Protein AF-A0A0B7B5N8-F1 (afdb_monomer_lite)

InterPro domains:
  IPR000845 Nucleoside phosphorylase domain [PF01048] (15-84)
  IPR035994 Nucleoside phosphorylase superfamily [G3DSA:3.40.50.1580] (1-90)
  IPR035994 Nucleoside phosphorylase superfamily [SSF53167] (12-86)

Sequence (90 aa):
MDGSFCDYEKADKDDFLKQLYDIGVRNMEMESAGVLAMALRVGIKAAVVCSVIVDRLKSDRPTITMEESSEAQNNSIKLIGRYIKQKLSN

pLDDT: mean 96.37, std 4.74, range [54.22, 98.56]

Secondary structure (DSSP, 8-state):
--SS---S-HHHHHHHHHHHHHTT-----SSHHHHHHHHHHTT------------TTT-SS--S-HHHHHHHHHHHHHHHHHHHHHHH--

Radius of gyration: 16.99 Å; chains: 1; bounding box: 36×31×41 Å

Structure (mmCIF, N/CA/C/O backbone):
data_AF-A0A0B7B5N8-F1
#
_entry.id   AF-A0A0B7B5N8-F1
#
loop_
_atom_site.group_PDB
_atom_site.id
_atom_site.type_symbol
_atom_site.label_atom_id
_atom_site.label_alt_id
_atom_site.label_comp_id
_atom_site.label_asym_id
_atom_site.label_entity_id
_atom_site.label_seq_id
_atom_site.pdbx_PDB_ins_code
_atom_site.Cartn_x
_atom_site.Cartn_y
_atom_site.Cartn_z
_atom_site.occupancy
_atom_site.B_iso_or_equiv
_atom_site.auth_seq_id
_atom_site.auth_comp_id
_atom_site.auth_asym_id
_atom_site.auth_atom_id
_atom_site.pdbx_PDB_model_num
ATOM 1 N N . MET A 1 1 ? 13.001 -6.415 -10.736 1.00 91.06 1 MET A N 1
ATOM 2 C CA . MET A 1 1 ? 14.060 -7.221 -11.371 1.00 91.06 1 MET A CA 1
ATOM 3 C C . MET A 1 1 ? 15.410 -6.743 -10.858 1.00 91.06 1 MET A C 1
ATOM 5 O O . MET A 1 1 ? 16.218 -6.193 -11.595 1.00 91.06 1 MET A O 1
ATOM 9 N N . ASP A 1 2 ? 15.630 -6.884 -9.558 1.00 93.50 2 ASP A N 1
ATOM 10 C CA . ASP A 1 2 ? 16.785 -6.335 -8.841 1.00 93.50 2 ASP A CA 1
ATOM 11 C C . ASP A 1 2 ? 17.227 -7.223 -7.666 1.00 93.50 2 ASP A C 1
ATOM 13 O O . ASP A 1 2 ? 18.082 -6.822 -6.878 1.00 93.50 2 ASP A O 1
ATOM 17 N N . GLY A 1 3 ? 16.661 -8.431 -7.567 1.00 94.19 3 GLY A N 1
ATOM 18 C CA . GLY A 1 3 ? 17.106 -9.477 -6.651 1.00 94.19 3 GLY A CA 1
ATOM 19 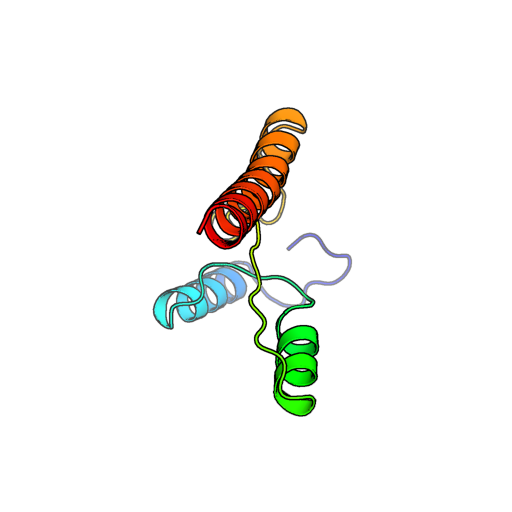C C . GLY A 1 3 ? 18.232 -10.329 -7.244 1.00 94.19 3 GLY A C 1
ATOM 20 O O . GLY A 1 3 ? 18.563 -10.215 -8.422 1.00 94.19 3 GLY A O 1
ATOM 21 N N . SER A 1 4 ? 18.809 -11.212 -6.423 1.00 96.69 4 SER A N 1
ATOM 22 C CA . SER A 1 4 ? 19.902 -12.110 -6.835 1.00 96.69 4 SER A CA 1
ATOM 23 C C . SER A 1 4 ? 19.485 -13.174 -7.856 1.00 96.69 4 SER A C 1
ATOM 25 O O . SER A 1 4 ? 20.330 -13.650 -8.606 1.00 96.69 4 SER A O 1
ATOM 27 N N . PHE A 1 5 ? 18.200 -13.532 -7.885 1.00 97.06 5 PHE A N 1
ATOM 28 C CA . PHE A 1 5 ? 17.605 -14.482 -8.826 1.00 97.06 5 PHE A CA 1
ATOM 29 C C . PHE A 1 5 ? 16.400 -13.828 -9.509 1.00 97.06 5 PHE A C 1
ATOM 31 O O . PHE A 1 5 ? 15.660 -13.077 -8.864 1.00 97.06 5 PHE A O 1
ATOM 38 N N . CYS A 1 6 ? 16.213 -14.086 -10.805 1.00 97.06 6 CYS A N 1
ATOM 39 C CA . CYS A 1 6 ? 15.118 -13.529 -11.598 1.00 97.06 6 CYS A CA 1
ATOM 40 C C . CYS A 1 6 ? 14.846 -14.426 -12.814 1.00 97.06 6 CYS A C 1
ATOM 42 O O . CYS A 1 6 ? 15.494 -14.274 -13.844 1.00 97.06 6 CYS A O 1
ATOM 44 N N . ASP A 1 7 ? 13.884 -15.342 -12.681 1.00 97.00 7 ASP A N 1
ATOM 45 C CA . ASP A 1 7 ? 13.534 -16.339 -13.710 1.00 97.00 7 ASP A CA 1
ATOM 46 C C . ASP A 1 7 ? 12.353 -15.899 -14.603 1.00 97.00 7 ASP A C 1
ATOM 48 O O . ASP A 1 7 ? 11.633 -16.726 -15.156 1.00 97.00 7 ASP A O 1
ATOM 52 N N . TYR A 1 8 ? 12.113 -14.591 -14.700 1.00 97.50 8 TYR A N 1
ATOM 53 C CA . TYR A 1 8 ? 11.062 -13.982 -15.518 1.00 97.50 8 TYR A CA 1
ATOM 54 C C . TYR A 1 8 ? 11.594 -12.730 -16.213 1.00 97.50 8 TYR A C 1
ATOM 56 O O . TYR A 1 8 ? 12.528 -12.089 -15.721 1.00 97.50 8 TYR A O 1
ATOM 64 N N . GLU A 1 9 ? 10.979 -12.363 -17.332 1.00 97.75 9 GLU A N 1
ATOM 65 C CA . GLU A 1 9 ? 11.340 -11.187 -18.113 1.00 97.75 9 GLU A CA 1
ATOM 66 C C . GLU A 1 9 ? 10.559 -9.949 -17.667 1.00 97.75 9 GLU A C 1
ATOM 68 O O . GLU A 1 9 ? 9.555 -10.004 -16.948 1.00 97.75 9 GLU A O 1
ATOM 73 N N . LYS A 1 10 ? 11.000 -8.778 -18.132 1.00 96.12 10 LYS A N 1
ATOM 74 C CA . LYS A 1 10 ? 10.316 -7.515 -17.825 1.00 96.12 10 LYS A CA 1
ATOM 75 C C . LYS A 1 10 ? 8.851 -7.521 -18.277 1.00 96.12 10 LYS A C 1
ATOM 77 O O . LYS A 1 10 ? 8.003 -7.011 -17.552 1.00 96.12 10 LYS A O 1
ATOM 82 N N . ALA A 1 11 ? 8.561 -8.105 -19.439 1.00 97.81 11 ALA A N 1
ATOM 83 C CA . ALA A 1 11 ? 7.198 -8.196 -19.959 1.00 97.81 11 ALA A CA 1
ATOM 84 C C . ALA A 1 11 ? 6.282 -9.001 -19.021 1.00 97.81 11 ALA A C 1
ATOM 86 O O . ALA A 1 11 ? 5.198 -8.528 -18.696 1.00 97.81 11 ALA A O 1
ATOM 87 N N . ASP A 1 12 ? 6.758 -10.139 -18.499 1.00 98.12 12 ASP A N 1
ATOM 88 C CA . ASP A 1 12 ? 6.000 -10.970 -17.553 1.00 98.12 12 ASP A CA 1
ATOM 89 C C . ASP A 1 12 ? 5.645 -10.188 -16.281 1.00 98.12 12 ASP A C 1
ATOM 91 O O . ASP A 1 12 ? 4.516 -10.233 -15.786 1.00 98.12 12 ASP A O 1
ATOM 95 N N . LYS A 1 13 ? 6.613 -9.421 -15.760 1.00 97.69 13 LYS A N 1
ATOM 96 C CA . LYS A 1 13 ? 6.409 -8.542 -14.604 1.00 97.69 13 LYS A CA 1
ATOM 97 C C . LYS A 1 13 ? 5.373 -7.459 -14.906 1.00 97.69 13 LYS A C 1
ATOM 99 O O . LYS A 1 13 ? 4.481 -7.231 -14.089 1.00 97.69 13 LYS A O 1
ATOM 104 N N . ASP A 1 14 ? 5.527 -6.755 -16.022 1.00 97.69 14 ASP A N 1
ATOM 105 C CA . ASP A 1 14 ? 4.668 -5.627 -16.380 1.00 97.69 14 ASP A CA 1
ATOM 106 C C . ASP A 1 14 ? 3.219 -6.102 -16.608 1.00 97.69 14 ASP A C 1
ATOM 108 O O . ASP A 1 14 ? 2.283 -5.476 -16.103 1.00 97.69 14 ASP A O 1
ATOM 112 N N . ASP A 1 15 ? 3.033 -7.258 -17.252 1.00 98.38 15 ASP A N 1
ATOM 113 C CA . ASP A 1 15 ? 1.727 -7.898 -17.429 1.00 98.38 15 ASP A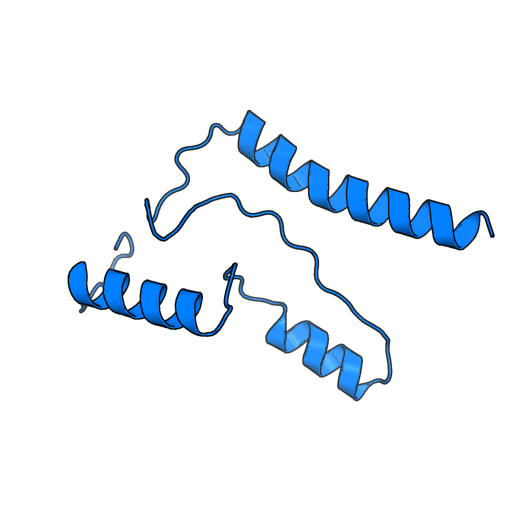 CA 1
ATOM 114 C C . ASP A 1 15 ? 1.108 -8.314 -16.091 1.00 98.38 15 ASP A C 1
ATOM 116 O O . ASP A 1 15 ? -0.070 -8.044 -15.846 1.00 98.38 15 ASP A O 1
ATOM 120 N N . PHE A 1 16 ? 1.889 -8.909 -15.185 1.00 98.44 16 PHE A N 1
ATOM 121 C CA . PHE A 1 16 ? 1.410 -9.275 -13.851 1.00 98.44 16 PHE A CA 1
ATOM 122 C C . PHE A 1 16 ? 0.972 -8.050 -13.039 1.00 98.44 16 PHE A C 1
ATOM 124 O O . PHE A 1 16 ? -0.118 -8.032 -12.464 1.00 98.44 16 PHE A O 1
ATOM 131 N N . LEU A 1 17 ? 1.781 -6.987 -13.014 1.00 98.38 17 LEU A N 1
ATOM 132 C CA . LEU A 1 17 ? 1.433 -5.758 -12.299 1.00 98.38 17 LEU A CA 1
ATOM 133 C C . LEU A 1 17 ? 0.200 -5.074 -12.896 1.00 98.38 17 LEU A C 1
ATOM 135 O O . LEU A 1 17 ? -0.614 -4.525 -12.150 1.00 98.38 17 LEU A O 1
ATOM 139 N N . LYS A 1 18 ? 0.037 -5.126 -14.221 1.00 98.19 18 LYS A N 1
ATOM 140 C CA . LYS A 1 18 ? -1.159 -4.619 -14.895 1.00 98.19 18 LYS A CA 1
ATOM 141 C C . LYS A 1 18 ? -2.401 -5.418 -14.508 1.00 98.19 18 LYS A C 1
ATOM 143 O O . LYS A 1 18 ? -3.394 -4.811 -14.123 1.00 98.19 18 LYS A O 1
ATOM 148 N N . GLN A 1 19 ? -2.326 -6.750 -14.500 1.00 98.56 19 GLN A N 1
ATOM 149 C CA . GLN A 1 19 ? -3.423 -7.600 -14.026 1.00 98.56 19 GLN A CA 1
ATOM 150 C C . GLN A 1 19 ? -3.823 -7.255 -12.585 1.00 98.56 19 GLN A C 1
ATOM 152 O O . GLN A 1 19 ? -5.009 -7.099 -12.302 1.00 98.56 19 GLN A O 1
ATOM 157 N N . LEU A 1 20 ? -2.849 -7.069 -11.683 1.00 98.50 20 LEU A N 1
ATOM 158 C CA . LEU A 1 20 ? -3.110 -6.643 -10.303 1.00 98.50 20 LEU A CA 1
ATOM 159 C C . LEU A 1 20 ? -3.815 -5.280 -10.247 1.00 98.50 20 LEU A C 1
ATOM 161 O O . LEU A 1 20 ? -4.780 -5.099 -9.500 1.00 98.50 20 LEU A O 1
ATOM 165 N N . TYR A 1 21 ? -3.351 -4.316 -11.041 1.00 98.31 21 TYR A N 1
ATOM 166 C CA . TYR A 1 21 ? -3.972 -2.999 -11.114 1.00 98.31 21 TYR A CA 1
ATOM 167 C C . TYR A 1 21 ? -5.421 -3.078 -11.621 1.00 98.31 21 TYR A C 1
ATOM 169 O O . TYR A 1 21 ? -6.309 -2.442 -11.040 1.00 98.31 21 TYR A O 1
ATOM 177 N N . ASP A 1 22 ? -5.672 -3.892 -12.646 1.00 98.44 22 ASP A N 1
ATOM 178 C CA . ASP A 1 22 ? -6.987 -4.078 -13.265 1.00 98.44 22 ASP A CA 1
ATOM 179 C C . ASP A 1 22 ? -7.999 -4.718 -12.298 1.00 98.44 22 ASP A C 1
ATOM 181 O O . ASP A 1 22 ? -9.171 -4.339 -12.301 1.00 98.44 22 ASP A O 1
ATOM 185 N N . ILE A 1 23 ? -7.557 -5.599 -11.389 1.00 98.50 23 ILE A N 1
ATOM 186 C CA . ILE A 1 23 ? -8.413 -6.175 -10.329 1.00 98.50 23 ILE A CA 1
ATOM 187 C C . ILE A 1 23 ? -8.537 -5.290 -9.074 1.00 98.50 23 ILE A C 1
ATOM 189 O O . ILE A 1 23 ? -9.161 -5.687 -8.092 1.00 98.50 23 ILE A O 1
ATOM 193 N N . GLY A 1 24 ? -7.957 -4.087 -9.085 1.00 98.38 24 GLY A N 1
ATOM 194 C CA . GLY A 1 24 ? -8.125 -3.097 -8.018 1.00 98.38 24 GLY A CA 1
ATOM 195 C C . GLY A 1 24 ? -7.003 -3.033 -6.979 1.00 98.38 24 GLY A C 1
ATOM 196 O O . GLY A 1 24 ? -7.109 -2.244 -6.040 1.00 98.38 24 GLY A O 1
ATOM 197 N N . VAL A 1 25 ? -5.906 -3.782 -7.135 1.00 98.31 25 VAL A N 1
ATOM 198 C CA . VAL A 1 25 ? -4.732 -3.645 -6.256 1.00 98.31 25 VAL A CA 1
ATOM 199 C C . VAL A 1 25 ? -4.073 -2.285 -6.497 1.00 98.31 25 VAL A C 1
ATOM 201 O O . VAL A 1 25 ? -3.899 -1.847 -7.637 1.00 98.31 25 VAL A O 1
ATOM 204 N N . ARG A 1 26 ? -3.732 -1.570 -5.420 1.00 97.62 26 ARG A N 1
ATOM 205 C CA . ARG A 1 26 ? -3.130 -0.221 -5.487 1.00 97.62 26 ARG A CA 1
ATOM 206 C C . ARG A 1 26 ? -1.790 -0.101 -4.770 1.00 97.62 26 ARG A C 1
ATOM 208 O O . ARG A 1 26 ? -1.053 0.844 -5.029 1.00 97.62 26 ARG A O 1
ATOM 215 N N . ASN A 1 27 ? -1.455 -1.052 -3.907 1.00 97.44 27 ASN A N 1
ATOM 216 C CA . ASN A 1 27 ? -0.166 -1.157 -3.237 1.00 97.44 27 ASN A CA 1
ATOM 217 C C . ASN A 1 27 ? 0.178 -2.633 -2.988 1.00 97.44 27 ASN A C 1
ATOM 219 O O . ASN A 1 27 ? -0.668 -3.511 -3.136 1.00 97.44 27 ASN A O 1
ATOM 223 N N . MET A 1 28 ? 1.429 -2.891 -2.615 1.00 97.81 28 MET A N 1
ATOM 224 C CA . MET A 1 28 ? 1.918 -4.201 -2.187 1.00 97.81 28 MET A CA 1
ATOM 225 C C . MET A 1 28 ? 2.774 -4.004 -0.934 1.00 97.81 28 MET A C 1
ATOM 227 O O . MET A 1 28 ? 3.597 -3.090 -0.891 1.00 97.81 28 MET A O 1
ATOM 231 N N . GLU A 1 29 ? 2.557 -4.840 0.071 1.00 97.19 29 GLU A N 1
ATOM 232 C CA . GLU A 1 29 ? 3.251 -4.880 1.364 1.00 97.19 29 GLU A CA 1
ATOM 233 C C . GLU A 1 29 ? 3.253 -6.339 1.862 1.00 97.19 29 GLU A C 1
ATOM 235 O O . GLU A 1 29 ? 2.916 -7.230 1.077 1.00 97.19 29 GLU A O 1
ATOM 240 N N . MET A 1 30 ? 3.695 -6.624 3.091 1.00 98.31 30 MET A N 1
ATOM 241 C CA . MET A 1 30 ? 3.990 -8.002 3.510 1.00 98.31 30 MET A CA 1
ATOM 242 C C . MET A 1 30 ? 3.282 -8.444 4.800 1.00 98.31 30 MET A C 1
ATOM 244 O O . MET A 1 30 ? 3.423 -9.598 5.203 1.00 98.31 30 MET A O 1
ATOM 248 N N . GLU A 1 31 ? 2.496 -7.583 5.446 1.00 98.31 31 GLU A N 1
ATOM 249 C CA . GLU A 1 31 ? 1.994 -7.810 6.801 1.00 98.31 31 GLU A CA 1
ATOM 250 C C . GLU A 1 31 ? 0.460 -7.843 6.886 1.00 98.31 31 GLU A C 1
ATOM 252 O O . GLU A 1 31 ? -0.099 -8.550 7.734 1.00 98.31 31 GLU A O 1
ATOM 257 N N . SER A 1 32 ? -0.248 -7.110 6.022 1.00 97.75 32 SER A N 1
ATOM 258 C CA . SER A 1 32 ? -1.679 -6.823 6.171 1.00 97.75 32 SER A CA 1
ATOM 259 C C . SER A 1 32 ? -2.542 -8.077 6.173 1.00 97.75 32 SER A C 1
ATOM 261 O O . SER A 1 32 ? -3.440 -8.192 7.007 1.00 97.75 32 SER A O 1
ATOM 263 N N . ALA A 1 33 ? -2.240 -9.045 5.304 1.00 97.88 33 ALA A N 1
ATOM 264 C CA . ALA A 1 33 ? -2.989 -10.293 5.209 1.00 97.88 33 ALA A CA 1
ATOM 265 C C . ALA A 1 33 ? -2.973 -11.062 6.541 1.00 97.88 33 ALA A C 1
ATOM 267 O O . ALA A 1 33 ? -4.021 -11.493 7.023 1.00 97.88 33 ALA A O 1
ATOM 268 N N . GLY A 1 34 ? -1.800 -11.181 7.172 1.00 98.00 34 GLY A N 1
ATOM 269 C CA . GLY A 1 34 ? -1.649 -11.859 8.460 1.00 98.00 34 GLY A CA 1
ATOM 270 C C . GLY A 1 34 ? -2.276 -11.071 9.611 1.00 98.00 34 GLY A C 1
ATOM 271 O O . GLY A 1 34 ? -3.043 -11.626 10.400 1.00 98.00 34 GLY A O 1
ATOM 272 N N . VAL A 1 35 ? -1.999 -9.766 9.687 1.00 97.75 35 VAL A N 1
ATOM 273 C CA . VAL A 1 35 ? -2.496 -8.891 10.763 1.00 97.75 35 VAL A CA 1
ATOM 274 C C . VAL A 1 35 ? -4.023 -8.806 10.753 1.00 97.75 35 VAL A C 1
ATOM 276 O O . VAL A 1 35 ? -4.656 -8.968 11.799 1.00 97.75 35 VAL A O 1
ATOM 279 N N . LEU A 1 36 ? -4.635 -8.594 9.586 1.00 98.31 36 LEU A N 1
ATOM 280 C CA . LEU A 1 36 ? -6.089 -8.471 9.463 1.00 98.31 36 LEU A CA 1
ATOM 281 C C . LEU A 1 36 ? -6.801 -9.809 9.684 1.00 98.31 36 LEU A C 1
ATOM 283 O O . LEU A 1 36 ? -7.852 -9.825 10.326 1.00 98.31 36 LEU A O 1
ATOM 287 N N . ALA A 1 37 ? -6.225 -10.931 9.237 1.00 98.44 37 ALA A N 1
ATOM 288 C CA . ALA A 1 37 ? -6.766 -12.257 9.536 1.00 98.44 37 ALA A CA 1
ATOM 289 C C . ALA A 1 37 ? -6.764 -12.545 11.047 1.00 98.44 37 ALA A C 1
ATOM 291 O O . ALA A 1 37 ? -7.757 -13.035 11.591 1.00 98.44 37 ALA A O 1
ATOM 292 N N . MET A 1 38 ? -5.679 -12.191 11.744 1.00 98.50 38 MET A N 1
ATOM 293 C CA . MET A 1 38 ? -5.588 -12.328 13.199 1.00 98.50 38 MET A CA 1
ATOM 294 C C . MET A 1 38 ? -6.601 -11.438 13.921 1.00 98.50 38 MET A C 1
ATOM 296 O O . MET A 1 38 ? -7.305 -11.926 14.803 1.00 98.50 38 MET A O 1
ATOM 300 N N . ALA A 1 39 ? -6.726 -10.167 13.527 1.00 98.44 39 ALA A N 1
ATOM 301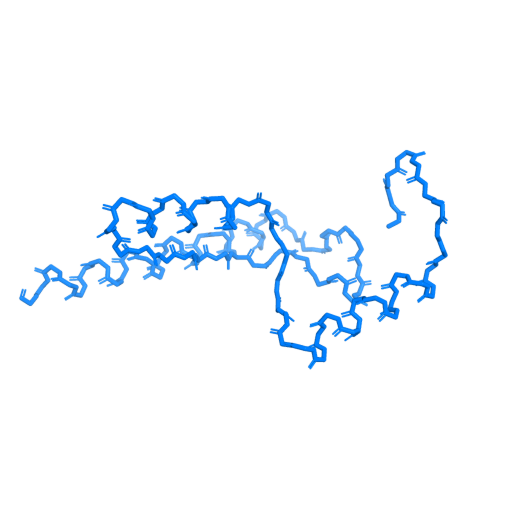 C CA . ALA A 1 39 ? -7.695 -9.241 14.110 1.00 98.44 39 ALA A CA 1
ATOM 302 C C . ALA A 1 39 ? -9.139 -9.732 13.937 1.00 98.44 39 ALA A C 1
ATOM 304 O O . ALA A 1 39 ? -9.907 -9.743 14.902 1.00 98.44 39 ALA A O 1
ATOM 305 N N . LEU A 1 40 ? -9.481 -10.215 12.737 1.00 98.31 40 LEU A N 1
ATOM 306 C CA . LEU A 1 40 ? -10.782 -10.814 12.456 1.00 98.31 40 LEU A CA 1
ATOM 307 C C . LEU A 1 40 ? -11.047 -12.024 13.363 1.00 98.31 40 LEU A C 1
ATOM 309 O O . LEU A 1 40 ? -12.119 -12.116 13.957 1.00 98.31 40 LEU A O 1
ATOM 313 N N . ARG A 1 41 ? -10.061 -12.918 13.520 1.00 98.38 41 ARG A N 1
ATOM 314 C CA . ARG A 1 41 ? -10.173 -14.124 14.358 1.00 98.38 41 ARG A CA 1
ATOM 315 C C . ARG A 1 41 ? -10.497 -13.807 15.818 1.00 98.38 41 ARG A C 1
ATOM 317 O O . ARG A 1 41 ? -11.234 -14.563 16.442 1.00 98.38 41 ARG A O 1
ATOM 324 N N . VAL A 1 42 ? -9.944 -12.727 16.368 1.00 98.38 42 VAL A N 1
ATOM 325 C CA . VAL A 1 42 ? -10.168 -12.327 17.770 1.00 98.38 42 VAL A CA 1
ATOM 326 C C . VAL A 1 42 ? -11.294 -11.298 17.939 1.00 98.38 42 VAL A C 1
ATOM 328 O O . VAL A 1 42 ? -11.511 -10.809 19.044 1.00 98.38 42 VAL A O 1
ATOM 331 N N . GLY A 1 43 ? -12.022 -10.962 16.868 1.00 98.00 43 GLY A N 1
ATOM 332 C CA . GLY A 1 43 ? -13.159 -10.038 16.917 1.00 98.00 43 GLY A CA 1
ATOM 333 C C . GLY A 1 43 ? -12.781 -8.562 17.087 1.00 98.00 43 GLY A C 1
ATOM 334 O O . GLY A 1 43 ? -13.597 -7.772 17.562 1.00 98.00 43 GLY A O 1
ATOM 335 N N . ILE A 1 44 ? -11.562 -8.167 16.707 1.00 98.06 44 ILE A N 1
ATOM 336 C CA . ILE A 1 44 ? -11.083 -6.781 16.792 1.00 98.06 44 ILE A CA 1
ATOM 337 C C . ILE A 1 44 ? -11.272 -6.079 15.445 1.00 98.06 44 ILE A C 1
ATOM 339 O O . ILE A 1 44 ? -10.870 -6.578 14.395 1.00 98.06 44 ILE A O 1
ATOM 343 N N . LYS A 1 45 ? -11.841 -4.868 15.476 1.00 97.25 45 LYS A N 1
ATOM 344 C CA . LYS A 1 45 ? -11.863 -3.982 14.304 1.00 97.25 45 LYS A CA 1
ATOM 345 C C . LYS A 1 45 ? -10.443 -3.502 14.014 1.00 97.25 45 LYS A C 1
ATOM 347 O O . LYS A 1 45 ? -9.850 -2.822 14.847 1.00 97.25 45 LYS A O 1
ATOM 352 N N . ALA A 1 46 ? -9.935 -3.818 12.830 1.00 97.38 46 ALA A N 1
ATOM 353 C CA . ALA A 1 46 ? -8.608 -3.415 12.385 1.00 97.38 46 ALA A CA 1
ATOM 354 C C . ALA A 1 46 ? -8.657 -2.762 11.002 1.00 97.38 46 ALA A C 1
ATOM 356 O O . ALA A 1 46 ? -9.574 -2.994 10.214 1.00 97.38 46 ALA A O 1
ATOM 357 N N . ALA A 1 47 ? -7.655 -1.935 10.730 1.00 97.00 47 ALA A N 1
ATOM 358 C CA . ALA A 1 47 ? -7.413 -1.307 9.442 1.00 97.00 47 ALA A CA 1
ATOM 359 C C . ALA A 1 47 ? -5.901 -1.212 9.218 1.00 97.00 47 ALA A C 1
ATOM 361 O O . ALA A 1 47 ? -5.136 -1.147 10.181 1.00 97.00 47 ALA A O 1
ATOM 362 N N . VAL A 1 48 ? -5.486 -1.177 7.954 1.00 97.12 48 VAL A N 1
ATOM 363 C CA . VAL A 1 48 ? -4.089 -0.988 7.552 1.00 97.12 48 VAL A CA 1
ATOM 364 C C . VAL A 1 48 ? -3.992 0.296 6.739 1.00 97.12 48 VAL A C 1
ATOM 366 O O . VAL A 1 48 ? -4.817 0.550 5.864 1.00 97.12 48 VAL A O 1
ATOM 369 N N . VAL A 1 49 ? -2.993 1.118 7.053 1.00 96.94 49 VAL A N 1
ATOM 370 C CA . VAL A 1 49 ? -2.702 2.372 6.354 1.00 96.94 49 VAL A CA 1
ATOM 371 C C . VAL A 1 49 ? -1.240 2.327 5.936 1.00 96.94 49 VAL A C 1
ATOM 373 O O . VAL A 1 49 ? -0.355 2.339 6.787 1.00 96.94 49 VAL A O 1
ATOM 376 N N . CYS A 1 50 ? -0.993 2.281 4.630 1.00 96.94 50 CYS A N 1
ATOM 377 C CA . CYS A 1 50 ? 0.352 2.221 4.066 1.00 96.94 50 CYS A CA 1
ATOM 378 C C . CYS A 1 50 ? 0.670 3.503 3.298 1.00 96.94 50 CYS A C 1
ATOM 380 O O . CYS A 1 50 ? -0.169 4.020 2.560 1.00 96.94 50 CYS A O 1
ATOM 382 N N . SER A 1 51 ? 1.909 3.969 3.421 1.00 95.56 51 SER A N 1
ATOM 383 C CA . SER A 1 51 ? 2.475 4.966 2.513 1.00 95.56 51 SER A CA 1
ATOM 384 C C . SER A 1 51 ? 3.096 4.265 1.306 1.00 95.56 51 SER A C 1
ATOM 386 O O . SER A 1 51 ? 3.752 3.236 1.454 1.00 95.56 51 SER A O 1
ATOM 388 N N . VAL A 1 52 ? 2.914 4.822 0.109 1.00 95.12 52 VAL A N 1
ATOM 389 C CA . VAL A 1 52 ? 3.530 4.301 -1.120 1.00 95.12 52 VAL A CA 1
ATOM 390 C C . VAL A 1 52 ? 4.804 5.092 -1.402 1.00 95.12 52 VAL A C 1
ATOM 392 O O . VAL A 1 52 ? 4.746 6.307 -1.561 1.00 95.12 52 VAL A O 1
ATOM 395 N N . ILE A 1 53 ? 5.945 4.403 -1.460 1.00 95.31 53 ILE A N 1
ATOM 396 C CA . ILE A 1 53 ? 7.270 5.014 -1.697 1.00 95.31 53 ILE A CA 1
ATOM 397 C C . ILE A 1 53 ? 7.860 4.673 -3.075 1.00 95.31 53 ILE A C 1
ATOM 399 O O . ILE A 1 53 ? 8.895 5.210 -3.463 1.00 95.31 53 ILE A O 1
ATOM 403 N N . VAL A 1 54 ? 7.218 3.769 -3.819 1.00 95.94 54 VAL A N 1
ATOM 404 C CA . VAL A 1 54 ? 7.641 3.357 -5.160 1.00 95.94 54 VAL A CA 1
ATOM 405 C C . VAL A 1 54 ? 6.425 3.020 -6.019 1.00 95.94 54 VAL A C 1
ATOM 407 O O . VAL A 1 54 ? 5.534 2.284 -5.597 1.00 95.94 54 VAL A O 1
ATOM 410 N N . ASP A 1 55 ? 6.402 3.551 -7.239 1.00 95.88 55 ASP A N 1
ATOM 411 C CA . ASP A 1 55 ? 5.455 3.150 -8.278 1.00 95.88 55 ASP A CA 1
ATOM 412 C C . ASP A 1 55 ? 6.055 1.982 -9.072 1.00 95.88 55 ASP A C 1
ATOM 414 O O . ASP A 1 55 ? 6.936 2.170 -9.918 1.00 95.88 55 ASP A O 1
ATOM 418 N N . ARG A 1 56 ? 5.589 0.763 -8.776 1.00 97.12 56 ARG A N 1
ATOM 419 C CA . ARG A 1 56 ? 6.137 -0.479 -9.347 1.00 97.12 56 ARG A CA 1
ATOM 420 C C . ARG A 1 56 ? 5.924 -0.619 -10.853 1.00 97.12 56 ARG A C 1
ATOM 422 O O . ARG A 1 56 ? 6.683 -1.356 -11.484 1.00 97.12 56 ARG A O 1
ATOM 429 N N . LEU A 1 57 ? 4.963 0.117 -11.421 1.00 95.75 57 LEU A N 1
ATOM 430 C CA . LEU A 1 57 ? 4.746 0.196 -12.869 1.00 95.75 57 LEU A CA 1
ATOM 431 C C . LEU A 1 57 ? 5.828 1.029 -13.572 1.00 95.75 57 LEU A C 1
ATOM 433 O O . LEU A 1 57 ? 5.987 0.933 -14.785 1.00 95.75 57 LEU A O 1
ATOM 437 N N . LYS A 1 58 ? 6.580 1.849 -12.826 1.00 95.25 58 LYS A N 1
ATOM 438 C CA . LYS A 1 58 ? 7.651 2.702 -13.362 1.00 95.25 58 LYS A CA 1
ATOM 439 C C . LYS A 1 58 ? 9.044 2.215 -12.983 1.00 95.25 58 LYS A C 1
ATOM 441 O O . LYS A 1 58 ? 9.960 2.313 -13.795 1.00 95.25 58 LYS A O 1
ATOM 446 N N . SER A 1 59 ? 9.226 1.718 -11.761 1.00 94.88 59 SER A N 1
ATOM 447 C CA . SER A 1 59 ? 10.535 1.319 -11.237 1.00 94.88 59 SER A CA 1
ATOM 448 C C . SER A 1 59 ? 10.415 0.234 -10.169 1.00 94.88 59 SER A C 1
ATOM 450 O O . SER A 1 59 ? 9.435 0.175 -9.434 1.00 94.88 59 SER A O 1
ATOM 452 N N . ASP A 1 60 ? 11.436 -0.614 -10.044 1.00 95.06 60 ASP A N 1
ATOM 453 C CA . ASP A 1 60 ? 11.564 -1.529 -8.900 1.00 95.06 60 ASP A CA 1
ATOM 454 C C . ASP A 1 60 ? 12.231 -0.883 -7.687 1.00 95.06 60 ASP A C 1
ATOM 456 O O . ASP A 1 60 ? 11.999 -1.306 -6.559 1.00 95.06 60 ASP A O 1
ATOM 460 N N . ARG A 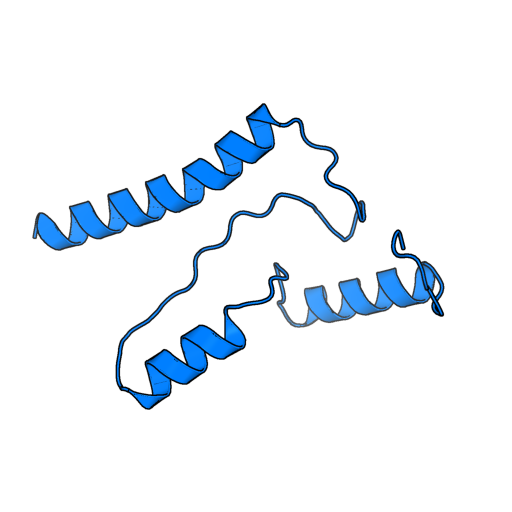1 61 ? 12.999 0.186 -7.908 1.00 93.38 61 ARG A N 1
ATOM 461 C CA . ARG A 1 61 ? 13.665 0.940 -6.846 1.00 93.38 61 ARG A CA 1
ATOM 462 C C . ARG A 1 61 ? 12.955 2.269 -6.605 1.00 93.38 61 ARG A C 1
ATOM 464 O O . ARG A 1 61 ? 12.523 2.895 -7.579 1.00 93.38 61 ARG A O 1
ATOM 471 N N . PRO A 1 62 ? 12.867 2.741 -5.352 1.00 93.12 62 PRO A N 1
ATOM 472 C CA . PRO A 1 62 ? 12.431 4.103 -5.077 1.00 93.12 62 PRO A CA 1
ATOM 473 C C . PRO A 1 62 ? 13.297 5.107 -5.848 1.00 93.12 62 PRO A C 1
ATOM 475 O O . PRO A 1 62 ? 14.523 5.032 -5.807 1.00 93.12 62 PRO A O 1
ATOM 478 N N . THR A 1 63 ? 12.656 6.030 -6.562 1.00 93.25 63 THR A N 1
ATOM 479 C CA . THR A 1 63 ? 13.326 7.135 -7.276 1.00 93.25 63 THR A CA 1
ATOM 480 C C . THR A 1 63 ? 13.214 8.463 -6.529 1.00 93.25 63 THR A C 1
ATOM 482 O O . THR A 1 63 ? 13.716 9.475 -7.005 1.00 93.25 63 THR A O 1
ATOM 485 N N . ILE A 1 64 ? 12.520 8.458 -5.390 1.00 94.44 64 ILE A N 1
ATOM 486 C CA . ILE A 1 64 ? 12.333 9.607 -4.506 1.00 94.44 64 ILE A CA 1
ATOM 487 C C . ILE A 1 64 ? 13.531 9.769 -3.568 1.00 94.44 64 ILE A C 1
ATOM 489 O O . ILE A 1 64 ? 14.244 8.809 -3.264 1.00 94.44 64 ILE A O 1
ATOM 493 N N . THR A 1 65 ? 13.733 10.985 -3.082 1.00 97.00 65 THR A N 1
ATOM 494 C CA . THR A 1 65 ? 14.742 11.310 -2.075 1.00 97.00 65 THR A CA 1
ATOM 495 C C . THR A 1 65 ? 14.391 10.717 -0.706 1.00 97.00 65 THR A C 1
ATOM 497 O O . THR A 1 65 ? 13.254 10.323 -0.424 1.00 97.00 65 THR A O 1
ATOM 500 N N . MET A 1 66 ? 15.381 10.671 0.188 1.00 95.25 66 MET A N 1
ATOM 501 C CA . MET A 1 66 ? 15.166 10.233 1.570 1.00 95.25 66 MET A CA 1
ATOM 502 C C . MET A 1 66 ? 14.197 11.161 2.322 1.00 95.25 66 MET A C 1
ATOM 504 O O . MET A 1 66 ? 13.396 10.688 3.128 1.00 95.25 66 MET A O 1
ATOM 508 N N . GLU A 1 67 ? 14.229 12.461 2.024 1.00 97.31 67 GLU A N 1
ATOM 509 C CA . GLU A 1 67 ? 13.330 13.463 2.604 1.00 97.31 67 GLU A CA 1
ATOM 510 C C . GLU A 1 67 ? 11.882 13.243 2.151 1.00 97.31 67 GLU A C 1
ATOM 512 O O . GLU A 1 67 ? 10.993 13.128 2.994 1.00 97.31 67 GLU A O 1
ATOM 517 N N . GLU A 1 68 ? 11.649 13.063 0.847 1.00 96.31 68 GLU A N 1
ATOM 518 C CA . GLU A 1 68 ? 10.321 12.753 0.292 1.00 96.31 68 GLU A CA 1
ATOM 519 C C . GLU A 1 68 ? 9.767 11.428 0.837 1.00 96.31 68 GLU A C 1
ATOM 521 O O . GLU A 1 68 ? 8.588 11.331 1.180 1.00 96.31 68 GLU A O 1
ATOM 526 N N . SER A 1 69 ? 10.616 10.403 0.970 1.00 95.38 69 SER A N 1
ATOM 527 C CA . SER A 1 69 ? 10.225 9.121 1.567 1.00 95.38 69 SER A CA 1
ATOM 528 C C . SER A 1 69 ? 9.822 9.280 3.035 1.00 95.38 69 SER A C 1
ATOM 530 O O . SER A 1 69 ? 8.791 8.751 3.460 1.00 95.38 69 SER A O 1
ATOM 532 N N . SER A 1 70 ? 10.595 10.049 3.807 1.00 96.06 70 SER A N 1
ATOM 533 C CA . SER A 1 70 ? 10.283 10.365 5.204 1.00 96.06 70 SER A CA 1
ATOM 534 C C . SER A 1 70 ? 8.971 11.141 5.325 1.00 96.06 70 SER A C 1
ATOM 536 O O . SER A 1 70 ? 8.135 10.837 6.179 1.00 96.06 70 SER A O 1
ATOM 538 N N . GLU A 1 71 ? 8.725 12.111 4.445 1.00 96.56 71 GLU A N 1
ATOM 539 C CA . GLU A 1 71 ? 7.464 12.849 4.414 1.00 96.56 71 GLU A CA 1
ATOM 540 C C . GLU A 1 71 ? 6.276 11.934 4.093 1.00 96.56 71 GLU A C 1
ATOM 542 O O . GLU A 1 71 ? 5.271 11.948 4.813 1.00 96.56 71 GLU A O 1
ATOM 547 N N . ALA A 1 72 ? 6.399 11.092 3.063 1.00 94.19 72 ALA A N 1
ATOM 548 C CA . ALA A 1 72 ? 5.369 10.134 2.682 1.00 94.19 72 ALA A CA 1
ATOM 549 C C . ALA A 1 72 ? 5.028 9.188 3.842 1.00 94.19 72 ALA A C 1
ATOM 551 O O . ALA A 1 72 ? 3.849 8.964 4.130 1.00 94.19 72 ALA A O 1
ATOM 552 N N . GLN A 1 73 ? 6.034 8.675 4.554 1.00 94.19 73 GLN A N 1
ATOM 553 C CA . GLN A 1 73 ? 5.845 7.847 5.749 1.00 94.19 73 GLN A CA 1
ATOM 554 C C . GLN A 1 73 ? 5.155 8.628 6.875 1.00 94.19 73 GLN A C 1
ATOM 556 O O . GLN A 1 73 ? 4.168 8.156 7.437 1.00 94.19 73 GLN A O 1
ATOM 561 N N . ASN A 1 74 ? 5.577 9.863 7.148 1.00 96.75 74 ASN A N 1
ATOM 562 C CA . ASN A 1 74 ? 4.955 10.710 8.168 1.00 96.75 74 ASN A CA 1
ATOM 563 C C . ASN A 1 74 ? 3.483 11.037 7.871 1.00 96.75 74 ASN A C 1
ATOM 565 O O . ASN A 1 74 ? 2.692 11.233 8.797 1.00 96.75 74 ASN A O 1
ATOM 569 N N . ASN A 1 75 ? 3.081 11.094 6.601 1.00 95.81 75 ASN A N 1
ATOM 570 C CA . ASN A 1 75 ? 1.699 11.387 6.225 1.00 95.81 75 ASN A CA 1
ATOM 571 C C . ASN A 1 75 ? 0.706 10.307 6.690 1.00 95.81 75 ASN A C 1
ATOM 573 O O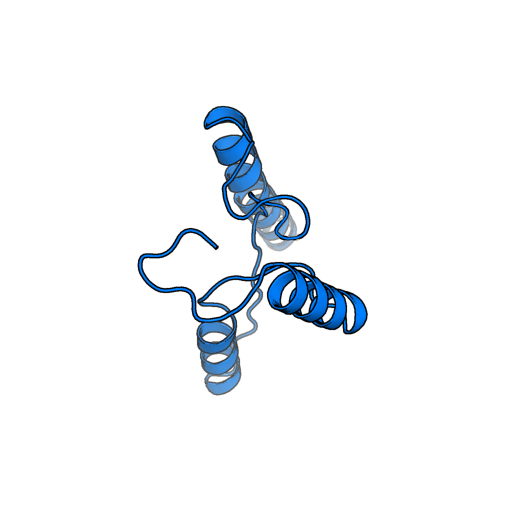 . ASN A 1 75 ? -0.397 10.663 7.115 1.00 95.81 75 ASN A O 1
ATOM 577 N N . SER A 1 76 ? 1.091 9.024 6.705 1.00 95.50 76 SER A N 1
ATOM 578 C CA . SER A 1 76 ? 0.235 7.953 7.247 1.00 95.50 76 SER A CA 1
ATOM 579 C C . SER A 1 76 ? 0.047 8.095 8.762 1.00 95.50 76 SER A C 1
ATOM 581 O O . SER A 1 76 ? -1.082 8.036 9.254 1.00 95.50 76 SER A O 1
ATOM 583 N N . ILE A 1 77 ? 1.117 8.413 9.496 1.00 96.50 77 ILE A N 1
ATOM 584 C CA . ILE A 1 77 ? 1.070 8.669 10.944 1.00 96.50 77 ILE A CA 1
ATOM 585 C C . ILE A 1 77 ? 0.183 9.884 11.248 1.00 96.50 77 ILE A C 1
ATOM 587 O O . ILE A 1 77 ? -0.676 9.823 12.129 1.00 96.50 77 ILE A O 1
ATOM 591 N N . LYS A 1 78 ? 0.326 10.982 10.492 1.00 97.56 78 LYS A N 1
ATOM 592 C CA . LYS A 1 78 ? -0.521 12.181 10.632 1.00 97.56 78 LYS A CA 1
ATOM 593 C C . LYS A 1 78 ? -1.997 11.865 10.383 1.00 97.56 78 LYS A C 1
ATOM 595 O O . LYS A 1 78 ? -2.850 12.367 11.115 1.00 97.56 78 LYS A O 1
ATOM 600 N N . LEU A 1 79 ? -2.309 11.056 9.367 1.00 97.44 79 LEU A N 1
ATOM 601 C CA . LEU A 1 79 ? -3.678 10.634 9.063 1.00 97.44 79 LEU A CA 1
ATOM 602 C C . LEU A 1 79 ? -4.286 9.857 10.236 1.00 97.44 79 LEU A C 1
ATOM 604 O O . LEU A 1 79 ? -5.370 10.209 10.705 1.00 97.44 79 LEU A O 1
ATOM 608 N N . ILE A 1 80 ? -3.563 8.860 10.749 1.00 97.44 80 ILE A N 1
ATOM 609 C CA . ILE A 1 80 ? -3.994 8.061 11.903 1.00 97.44 80 ILE A CA 1
ATOM 610 C C . ILE A 1 80 ? -4.167 8.955 13.136 1.00 97.44 80 ILE A C 1
ATOM 612 O O . ILE A 1 80 ? -5.202 8.898 13.798 1.00 97.44 80 ILE A O 1
ATOM 616 N N . GLY A 1 81 ? -3.205 9.838 13.418 1.00 97.88 81 GLY A N 1
ATOM 617 C CA . GLY A 1 81 ? -3.270 10.765 14.548 1.00 97.88 81 GLY A CA 1
ATOM 618 C C . GLY A 1 81 ? -4.483 11.698 14.486 1.00 97.88 81 GLY A C 1
ATOM 619 O O . GLY A 1 81 ? -5.169 11.893 15.490 1.00 97.88 81 GLY A O 1
ATOM 620 N N . ARG A 1 82 ? -4.810 12.230 13.300 1.00 97.69 82 ARG A N 1
ATOM 621 C CA . ARG A 1 82 ? -6.025 13.038 13.085 1.00 97.69 82 ARG A CA 1
ATOM 622 C C . ARG A 1 82 ? -7.296 12.224 13.315 1.00 97.69 82 ARG A C 1
ATOM 624 O O . ARG A 1 82 ? -8.199 12.715 13.989 1.00 97.69 82 ARG A O 1
ATOM 631 N N . TYR A 1 83 ? -7.352 10.995 12.801 1.00 97.31 83 TYR A N 1
ATOM 632 C CA . TYR A 1 83 ? -8.487 10.096 13.005 1.00 97.31 83 TYR A CA 1
ATOM 633 C C . TYR A 1 83 ? -8.704 9.785 14.494 1.00 97.31 83 TYR A C 1
ATOM 635 O O . TYR A 1 83 ? -9.818 9.930 14.994 1.00 97.31 83 TYR A O 1
ATOM 643 N N . ILE A 1 84 ? -7.641 9.442 15.229 1.00 97.62 84 ILE A N 1
ATOM 644 C CA . ILE A 1 84 ? -7.707 9.187 16.676 1.00 97.62 84 ILE A CA 1
ATOM 645 C C . ILE A 1 84 ? -8.189 10.436 17.420 1.00 97.62 84 ILE A C 1
ATOM 647 O O . ILE A 1 84 ? -9.128 10.350 18.208 1.00 97.62 84 ILE A O 1
ATOM 651 N N . LYS A 1 85 ? -7.610 11.612 17.134 1.00 98.12 85 LYS A N 1
ATOM 652 C CA . LYS A 1 85 ? -8.027 12.875 17.761 1.00 98.12 85 LYS A CA 1
ATOM 653 C C . LYS A 1 85 ? -9.515 13.150 17.541 1.00 98.12 85 LYS A C 1
ATOM 655 O O . LYS A 1 85 ? -10.202 13.522 18.487 1.00 98.12 85 LYS A O 1
ATOM 660 N N . GLN A 1 86 ? -10.019 12.943 16.324 1.00 97.75 86 GLN A N 1
ATOM 661 C CA . GLN A 1 86 ? -11.438 13.112 16.010 1.00 97.75 86 GLN A CA 1
ATOM 662 C C . GLN A 1 86 ? -12.324 12.148 16.810 1.00 97.75 86 GLN A C 1
ATOM 664 O O . GLN A 1 86 ? -13.396 12.539 17.255 1.00 97.75 86 GLN A O 1
ATOM 669 N N . LYS A 1 87 ? -11.885 10.901 17.014 1.00 96.31 87 LYS A N 1
ATOM 670 C CA . LYS A 1 87 ? -12.632 9.907 17.799 1.00 96.31 87 LYS A CA 1
ATOM 671 C C . LYS A 1 87 ? -12.629 10.174 19.303 1.00 96.31 87 LYS A C 1
ATOM 673 O O . LYS A 1 87 ? -13.569 9.749 19.954 1.00 96.31 87 LYS A O 1
ATOM 678 N N . LEU A 1 88 ? -11.606 10.849 19.831 1.00 96.69 88 LEU A N 1
ATOM 679 C CA . LEU A 1 88 ? -11.503 11.210 21.252 1.00 96.69 88 LEU A CA 1
ATOM 680 C C . LEU A 1 88 ? -12.126 12.569 21.596 1.00 96.69 88 LEU A C 1
ATOM 682 O O . LEU A 1 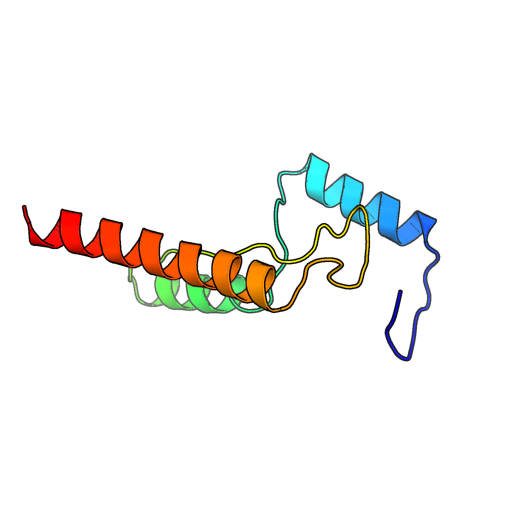88 ? -12.376 12.842 22.762 1.00 96.69 88 LEU A O 1
ATOM 686 N N . SER A 1 89 ? -12.317 13.441 20.603 1.00 93.19 89 SER A N 1
ATOM 687 C CA . SER A 1 89 ? -12.910 14.776 20.801 1.00 93.19 89 SER A CA 1
ATOM 688 C C . SER A 1 89 ? -14.443 14.770 20.708 1.00 93.19 89 SER A C 1
ATOM 690 O O . SER A 1 89 ? -15.045 15.840 20.762 1.00 93.19 89 SER A O 1
ATOM 692 N N . ASN A 1 90 ? -15.044 13.589 20.534 1.00 54.22 90 ASN A N 1
ATOM 693 C CA . ASN A 1 90 ? -16.485 13.348 20.513 1.00 54.22 90 ASN A CA 1
ATOM 694 C C . ASN A 1 90 ? -16.905 12.588 21.767 1.00 54.22 90 ASN A C 1
ATOM 696 O O . ASN A 1 90 ? -16.192 11.617 22.107 1.00 54.22 90 ASN A O 1
#

Foldseek 3Di:
DPDPDDPDDPVVQLVVVVVCVVVPNDDDDDPCVPVVVVCVVVVHDDDDFDFDQDDSNVDPDRPDDPVVVVVSRVVSVVVVVVVVVVVVVD

Organism: NCBI:txid1028688